Protein AF-A0A0A1SUX2-F1 (afdb_monomer_lite)

Organism: NCBI:txid1531966

pLDDT: mean 84.56, std 15.16, range [30.27, 95.88]

Secondary structure (DSSP, 8-state):
-----SS-TTTTTTB-TT-PBPP--EEEEEEEPPTT-TTHHHHHHHHHHHHH-HHHHTT--PPPGGG-EEEEEEEEETTB--TTTS-TT-TTS-HHHHHHHHHHHHHHHHHHHHHTT-PSPP-EEEEEEEE-SS-EEEEEEE----------

InterPro domains:
  IPR009097 Cyclic phosphodiesterase [SSF55144] (7-135)
  IPR015069 2H-phosphodiesterase-like, Domain of unknown function DUF1868 [PF08975] (14-110)

Sequence (152 aa):
MSSSNEYPPAVPSKFSPSGEVQPFAGNTVVAHIPPTSPILGALTQLYAFISQQIALNTKVALLPPSSWHMTVIEGVVNEDRDPAKWPQGRCRAPVHDFTETFADILKDLNQSLVEDGLGAPYLMRVVGFQPLTTDLRISISTKISSLISIST

Structure (mmCIF, N/CA/C/O backbone):
data_AF-A0A0A1SUX2-F1
#
_entry.id   AF-A0A0A1SUX2-F1
#
loop_
_atom_site.group_PDB
_atom_site.id
_atom_site.type_symbol
_atom_site.label_atom_id
_atom_site.label_alt_id
_atom_site.label_comp_id
_atom_site.label_asym_id
_atom_site.label_entity_id
_atom_site.label_seq_id
_atom_site.pdbx_PDB_ins_code
_atom_site.Cartn_x
_atom_site.Cartn_y
_atom_site.Cartn_z
_atom_site.occupancy
_atom_site.B_iso_or_equiv
_atom_site.auth_seq_id
_atom_site.auth_comp_id
_atom_site.auth_asym_id
_atom_site.auth_atom_id
_atom_site.pdbx_PDB_model_num
ATOM 1 N N . MET A 1 1 ? 31.143 -3.633 12.967 1.00 35.38 1 MET A N 1
ATOM 2 C CA . MET A 1 1 ? 30.433 -2.474 13.546 1.00 35.38 1 MET A CA 1
ATOM 3 C C . MET A 1 1 ? 29.252 -2.181 12.637 1.00 35.38 1 MET A C 1
ATOM 5 O O . MET A 1 1 ? 29.467 -1.695 11.539 1.00 35.38 1 MET A O 1
ATOM 9 N N . SER A 1 2 ? 28.041 -2.595 13.020 1.00 45.66 2 SER A N 1
ATOM 10 C CA . SER A 1 2 ? 26.833 -2.273 12.252 1.00 45.66 2 SER A CA 1
ATOM 11 C C . SER A 1 2 ? 26.490 -0.821 12.549 1.00 45.66 2 SER A C 1
ATOM 13 O O . SER A 1 2 ? 26.114 -0.517 13.678 1.00 45.66 2 SER A O 1
ATOM 15 N N . SER A 1 3 ? 26.676 0.080 11.588 1.00 46.22 3 SER A N 1
ATOM 16 C CA . SER A 1 3 ? 26.143 1.437 11.679 1.00 46.22 3 SER A CA 1
ATOM 17 C C . SER A 1 3 ? 24.625 1.321 11.805 1.00 46.22 3 SER A C 1
ATOM 19 O O . SER A 1 3 ? 23.953 0.954 10.840 1.00 46.22 3 SER A O 1
ATOM 21 N N . SER A 1 4 ? 24.080 1.538 13.002 1.00 58.09 4 SER A N 1
ATOM 22 C CA . SER A 1 4 ? 22.637 1.658 13.182 1.00 58.09 4 SER A CA 1
ATOM 23 C C . SER A 1 4 ? 22.185 2.855 12.357 1.00 58.09 4 SER A C 1
ATOM 25 O O . SER A 1 4 ? 22.585 3.980 12.651 1.00 58.09 4 SER A O 1
ATOM 27 N N . ASN A 1 5 ? 21.420 2.606 11.295 1.00 68.94 5 ASN A N 1
ATOM 28 C CA . ASN A 1 5 ? 20.816 3.684 10.530 1.00 68.94 5 ASN A CA 1
ATOM 29 C C . ASN A 1 5 ? 19.898 4.467 11.483 1.00 68.94 5 ASN A C 1
ATOM 31 O O . ASN A 1 5 ? 19.072 3.857 12.160 1.00 68.94 5 ASN A O 1
ATOM 35 N N . GLU A 1 6 ? 20.082 5.784 11.582 1.00 83.69 6 GLU A N 1
ATOM 36 C CA . GLU A 1 6 ? 19.318 6.643 12.504 1.00 83.69 6 GLU A CA 1
ATOM 37 C C . GLU A 1 6 ? 17.811 6.599 12.200 1.00 83.69 6 GLU A C 1
ATOM 39 O O . GLU A 1 6 ? 16.984 6.740 13.101 1.00 83.69 6 GLU A O 1
ATOM 44 N N . TYR A 1 7 ? 17.464 6.323 10.938 1.00 84.81 7 TYR A N 1
ATOM 45 C CA . TYR A 1 7 ? 16.095 6.268 10.451 1.00 84.81 7 TYR A CA 1
ATOM 46 C C . TYR A 1 7 ? 15.733 4.916 9.807 1.00 84.81 7 TYR A C 1
ATOM 48 O O . TYR A 1 7 ? 16.608 4.208 9.289 1.00 84.81 7 TYR A O 1
ATOM 56 N N . PRO A 1 8 ? 14.432 4.555 9.787 1.00 87.81 8 PRO A N 1
ATOM 57 C CA . PRO A 1 8 ? 13.928 3.418 9.022 1.00 87.81 8 PRO A CA 1
ATOM 58 C C . PRO A 1 8 ? 14.251 3.520 7.520 1.00 87.81 8 PRO A C 1
ATOM 60 O O . PRO A 1 8 ? 14.377 4.629 7.004 1.00 87.81 8 PRO A O 1
ATOM 63 N N . PRO A 1 9 ? 14.274 2.399 6.768 1.00 88.00 9 PRO A N 1
ATOM 64 C CA . PRO A 1 9 ? 14.589 2.399 5.329 1.00 88.00 9 PRO A CA 1
ATOM 65 C C . PRO A 1 9 ? 13.704 3.308 4.456 1.00 88.00 9 PRO A C 1
ATOM 67 O O . PRO A 1 9 ? 14.100 3.706 3.364 1.00 88.00 9 PRO A O 1
ATOM 70 N N . ALA A 1 10 ? 12.493 3.623 4.923 1.00 88.38 10 ALA A N 1
ATOM 71 C CA . ALA A 1 10 ? 11.539 4.486 4.231 1.00 88.38 10 ALA A CA 1
ATOM 72 C C . ALA A 1 10 ? 11.836 5.994 4.377 1.00 88.38 10 ALA A C 1
ATOM 74 O O . ALA A 1 10 ? 11.131 6.808 3.786 1.00 88.38 10 ALA A O 1
ATOM 75 N N . VAL A 1 11 ? 12.850 6.378 5.154 1.00 91.62 11 VAL A N 1
ATOM 76 C CA . VAL A 1 11 ? 13.262 7.769 5.385 1.00 91.62 11 VAL A CA 1
ATOM 77 C C . VAL A 1 11 ? 14.694 7.944 4.853 1.00 91.62 11 VAL A C 1
ATOM 79 O O . VAL A 1 11 ? 15.550 7.117 5.168 1.00 91.62 11 VAL A O 1
ATOM 82 N N . PRO A 1 12 ? 14.995 8.987 4.051 1.00 91.25 12 PRO A N 1
ATOM 83 C CA . PRO A 1 12 ? 14.137 10.118 3.684 1.00 91.25 12 PRO A CA 1
ATOM 84 C C . PRO A 1 12 ? 13.297 9.895 2.405 1.00 91.25 12 PRO A C 1
ATOM 86 O O . PRO A 1 12 ? 12.836 10.859 1.804 1.00 91.25 12 PRO A O 1
ATOM 89 N N . SER A 1 13 ? 13.160 8.650 1.932 1.00 90.88 13 SER A N 1
ATOM 90 C CA . SER A 1 13 ? 12.621 8.349 0.596 1.00 90.88 13 SER A CA 1
ATOM 91 C C . SER A 1 13 ? 11.101 8.501 0.482 1.00 90.88 13 SER A C 1
ATOM 93 O O . SER A 1 13 ? 10.627 9.299 -0.315 1.00 90.88 13 SER A O 1
ATOM 95 N N . LYS A 1 14 ? 10.327 7.743 1.265 1.00 92.12 14 LYS A N 1
ATOM 96 C CA . LYS A 1 14 ? 8.852 7.800 1.308 1.00 92.12 14 LYS A CA 1
ATOM 97 C C . LYS A 1 14 ? 8.345 8.861 2.277 1.00 92.12 14 LYS A C 1
ATOM 99 O O . LYS A 1 14 ? 7.254 9.396 2.094 1.00 92.12 14 LYS A O 1
ATOM 104 N N . PHE A 1 15 ? 9.130 9.135 3.314 1.00 93.38 15 PHE A N 1
ATOM 105 C CA . PHE A 1 15 ? 8.830 10.121 4.341 1.00 93.38 15 PHE A CA 1
ATOM 106 C C . PHE A 1 15 ? 10.060 10.974 4.614 1.00 93.38 15 PHE A C 1
ATOM 108 O O . PHE A 1 15 ? 11.173 10.453 4.646 1.00 93.38 15 PHE A O 1
ATOM 115 N N . SER A 1 16 ? 9.872 12.264 4.872 1.00 92.56 16 SER A N 1
ATOM 116 C CA . SER A 1 16 ? 10.935 13.107 5.415 1.00 92.56 16 SER A CA 1
ATOM 117 C C . SER A 1 16 ? 11.278 12.690 6.857 1.00 92.56 16 SER A C 1
ATOM 119 O O . SER A 1 16 ? 10.470 12.039 7.526 1.00 92.56 16 SER A O 1
ATOM 121 N N . PRO A 1 17 ? 12.426 13.130 7.406 1.00 90.50 17 PRO A N 1
ATOM 122 C CA . PRO A 1 17 ? 12.711 12.996 8.838 1.00 90.50 17 PRO A CA 1
ATOM 123 C C . PRO A 1 17 ? 11.663 13.657 9.752 1.00 90.50 17 PRO A C 1
ATOM 125 O O . PRO A 1 17 ? 11.530 13.264 10.907 1.00 90.50 17 PRO A O 1
ATOM 128 N N . SER A 1 18 ? 10.902 14.636 9.242 1.00 88.81 18 SER A N 1
ATOM 129 C CA . SER A 1 18 ? 9.772 15.262 9.945 1.00 88.81 18 SER A CA 1
ATOM 130 C C . SER A 1 18 ? 8.455 14.478 9.833 1.00 88.81 18 SER A C 1
ATOM 132 O O . SER A 1 18 ? 7.465 14.879 10.439 1.00 88.81 18 SER A O 1
ATOM 134 N N . GLY A 1 19 ? 8.427 13.361 9.096 1.00 88.75 19 GLY A N 1
ATOM 135 C CA . GLY A 1 19 ? 7.245 12.510 8.921 1.00 88.75 19 GLY A CA 1
ATOM 136 C C . GLY A 1 19 ? 6.311 12.932 7.782 1.00 88.75 19 GLY A C 1
ATOM 137 O O . GLY A 1 19 ? 5.223 12.374 7.650 1.00 88.75 19 GLY A O 1
ATOM 138 N N . GLU A 1 20 ? 6.715 13.887 6.944 1.00 92.06 20 GLU A N 1
ATOM 139 C CA . GLU A 1 20 ? 5.930 14.324 5.787 1.00 92.06 20 GLU A CA 1
ATOM 140 C C . GLU A 1 20 ? 6.049 13.321 4.641 1.00 92.06 20 GLU A C 1
ATOM 142 O O . GLU A 1 20 ? 7.152 12.888 4.300 1.00 92.06 20 GLU A O 1
ATOM 147 N N . VAL A 1 21 ? 4.919 12.983 4.015 1.00 93.50 21 VAL A N 1
ATOM 148 C CA . VAL A 1 21 ? 4.880 12.108 2.835 1.00 93.50 21 VAL A CA 1
ATOM 149 C C . VAL A 1 21 ? 5.638 12.760 1.679 1.00 93.50 21 VAL A C 1
ATOM 151 O O . VAL A 1 21 ? 5.395 13.917 1.344 1.00 93.50 21 VAL A O 1
ATOM 154 N N . GLN A 1 22 ? 6.529 11.999 1.051 1.00 94.00 22 GLN A N 1
ATOM 155 C CA . GLN A 1 22 ? 7.290 12.412 -0.126 1.00 94.00 22 GLN A CA 1
ATOM 156 C C . GLN A 1 22 ? 6.711 11.774 -1.400 1.00 94.00 22 GLN A C 1
ATOM 158 O O . GLN A 1 22 ? 6.095 10.705 -1.325 1.00 94.00 22 GLN A O 1
ATOM 163 N N . PRO A 1 23 ? 6.899 12.390 -2.584 1.00 93.69 23 PRO A N 1
ATOM 164 C CA . PRO A 1 23 ? 6.574 11.745 -3.851 1.00 93.69 23 PRO A CA 1
ATOM 165 C C . PRO A 1 23 ? 7.285 10.391 -3.974 1.00 93.69 23 PRO A C 1
ATOM 167 O O . PRO A 1 23 ? 8.510 10.325 -3.935 1.00 93.69 23 PRO A O 1
ATOM 170 N N . PHE A 1 24 ? 6.503 9.322 -4.126 1.00 92.44 24 PHE A N 1
ATOM 171 C CA . PHE A 1 24 ? 6.996 7.954 -4.284 1.00 92.44 24 PHE A CA 1
ATOM 172 C C . PHE A 1 24 ? 6.126 7.242 -5.318 1.00 92.44 24 PHE A C 1
ATOM 174 O O . PHE A 1 24 ? 5.082 6.664 -5.002 1.00 92.44 24 PHE A O 1
ATOM 181 N N . ALA A 1 25 ? 6.470 7.426 -6.588 1.00 91.88 25 ALA A N 1
ATOM 182 C CA . ALA A 1 25 ? 5.562 7.123 -7.686 1.00 91.88 25 ALA A CA 1
ATOM 183 C C . ALA A 1 25 ? 5.602 5.634 -8.045 1.00 91.88 25 ALA A C 1
ATOM 185 O O . ALA A 1 25 ? 6.652 5.074 -8.358 1.00 91.88 25 ALA A O 1
ATOM 186 N N . GLY A 1 26 ? 4.427 5.010 -8.062 1.00 93.56 26 GLY A N 1
ATOM 187 C CA . GLY A 1 26 ? 4.257 3.597 -8.365 1.00 93.56 26 GLY A CA 1
ATOM 188 C C . GLY A 1 26 ? 2.839 3.268 -8.811 1.00 93.56 26 GLY A C 1
ATOM 189 O O . GLY A 1 26 ? 1.987 4.152 -8.922 1.00 93.56 26 GLY A O 1
ATOM 190 N N . ASN A 1 27 ? 2.581 1.985 -9.031 1.00 94.75 27 ASN A N 1
ATOM 191 C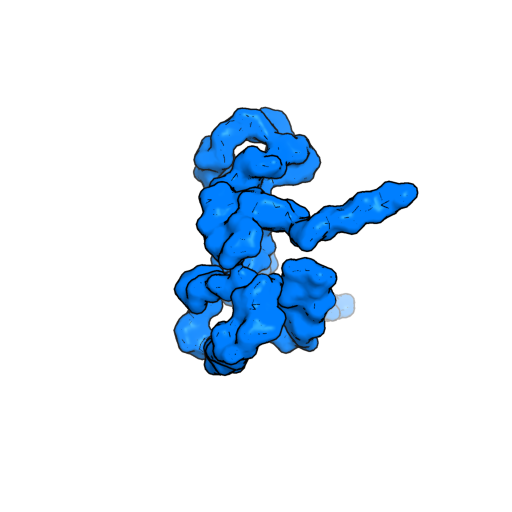 CA . ASN A 1 27 ? 1.234 1.445 -9.166 1.00 94.75 27 ASN A CA 1
ATOM 192 C C . ASN A 1 27 ? 1.010 0.301 -8.169 1.00 94.75 27 ASN A C 1
ATOM 194 O O . ASN A 1 27 ? 1.947 -0.259 -7.604 1.00 94.75 27 ASN A O 1
ATOM 198 N N . THR A 1 28 ? -0.254 0.026 -7.872 1.00 95.38 28 THR A N 1
ATOM 199 C CA . THR A 1 28 ? -0.671 -0.989 -6.901 1.00 95.38 28 THR A CA 1
ATOM 200 C C . THR A 1 28 ? -2.160 -1.275 -7.078 1.00 95.38 28 THR A C 1
ATOM 202 O O . THR A 1 28 ? -2.897 -0.431 -7.596 1.00 95.38 28 THR A O 1
ATOM 205 N N . VAL A 1 29 ? -2.612 -2.446 -6.638 1.00 95.31 29 VAL A N 1
ATOM 206 C CA . VAL A 1 29 ? -4.036 -2.774 -6.508 1.00 95.31 29 VAL A CA 1
ATOM 207 C C . VAL A 1 29 ? -4.398 -2.735 -5.036 1.00 95.31 29 VAL A C 1
ATOM 209 O O . VAL A 1 29 ? -3.821 -3.460 -4.222 1.00 95.31 29 VAL A O 1
ATOM 212 N N . VAL A 1 30 ? -5.377 -1.904 -4.691 1.00 95.56 30 VAL A N 1
ATOM 213 C CA . VAL A 1 30 ? -5.765 -1.656 -3.301 1.00 95.56 30 VAL A CA 1
ATOM 214 C C . VAL A 1 30 ? -7.262 -1.842 -3.100 1.00 95.56 30 VAL A C 1
ATOM 216 O O . VAL A 1 30 ? -8.069 -1.526 -3.972 1.00 95.56 30 VAL A O 1
ATOM 219 N N . ALA A 1 31 ? -7.638 -2.308 -1.913 1.00 94.06 31 ALA A N 1
ATOM 220 C CA . ALA A 1 31 ? -9.009 -2.312 -1.429 1.00 94.06 31 ALA A CA 1
ATOM 221 C C . ALA A 1 31 ? -9.149 -1.246 -0.337 1.00 94.0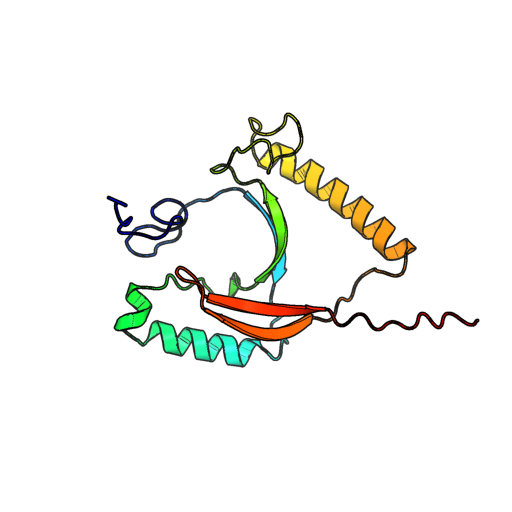6 31 ALA A C 1
ATOM 223 O O . ALA A 1 31 ? -8.669 -1.427 0.785 1.00 94.06 31 ALA A O 1
ATOM 224 N N . HIS A 1 32 ? -9.783 -0.121 -0.673 1.00 95.19 32 HIS A N 1
ATOM 225 C CA . HIS A 1 32 ? -10.086 0.927 0.302 1.00 95.19 32 HIS A CA 1
ATOM 226 C C . HIS A 1 32 ? -11.077 0.421 1.348 1.00 95.19 32 HIS A C 1
ATOM 228 O O . HIS A 1 32 ? -11.970 -0.375 1.045 1.00 95.19 32 HIS A O 1
ATOM 234 N N . ILE A 1 33 ? -10.940 0.902 2.582 1.00 92.06 33 ILE A N 1
ATOM 235 C CA . ILE A 1 33 ? -11.879 0.561 3.651 1.00 92.06 33 ILE A CA 1
ATOM 236 C C . ILE A 1 33 ? -13.202 1.295 3.382 1.00 92.06 33 ILE A C 1
ATOM 238 O O . ILE A 1 33 ? -13.215 2.527 3.385 1.00 92.06 33 ILE A O 1
ATOM 242 N N . PRO A 1 34 ? -14.327 0.587 3.157 1.00 91.06 34 PRO A N 1
ATOM 243 C CA . PRO A 1 34 ? -15.592 1.256 2.892 1.00 91.06 34 PRO A CA 1
ATOM 244 C C . PRO A 1 34 ? -16.100 1.974 4.156 1.00 91.06 34 PRO A C 1
ATOM 246 O O . PRO A 1 34 ? -15.885 1.472 5.264 1.00 91.06 34 PRO A O 1
ATOM 249 N N . PRO A 1 35 ? -16.845 3.089 4.026 1.00 90.06 35 PRO A N 1
ATOM 250 C CA . PRO A 1 35 ? -17.412 3.815 5.170 1.00 90.06 35 PRO A CA 1
ATOM 251 C C . PRO A 1 35 ? -18.323 2.967 6.067 1.00 90.06 35 PRO A C 1
ATOM 253 O O . PRO A 1 35 ? -18.481 3.249 7.249 1.00 90.06 35 PRO A O 1
ATOM 256 N N . THR A 1 36 ? -18.916 1.911 5.507 1.00 90.88 36 THR A N 1
ATOM 257 C CA . THR A 1 36 ? -19.779 0.957 6.214 1.00 90.88 36 THR A CA 1
ATOM 258 C C . THR A 1 36 ? -19.002 -0.138 6.950 1.00 90.88 36 THR A C 1
ATOM 260 O O . THR A 1 36 ? -19.610 -0.991 7.595 1.00 90.88 36 THR A O 1
ATOM 263 N N . SER A 1 37 ? -17.668 -0.155 6.856 1.00 90.50 37 SER A N 1
ATOM 264 C CA . SER A 1 37 ? -16.850 -1.202 7.462 1.00 90.50 37 SER A CA 1
ATOM 265 C C . SER A 1 37 ? -16.889 -1.126 8.992 1.00 90.50 37 SER A C 1
ATOM 267 O O . SER A 1 37 ? -16.575 -0.076 9.561 1.00 90.50 37 SER A O 1
ATOM 269 N N . PRO A 1 38 ? -17.158 -2.242 9.695 1.00 90.19 38 PRO A N 1
ATOM 270 C CA . PRO A 1 38 ? -17.196 -2.256 11.156 1.00 90.19 38 PRO A CA 1
ATOM 271 C C . PRO A 1 38 ? -15.833 -1.953 11.803 1.00 90.19 38 PRO A C 1
ATOM 273 O O . PRO A 1 38 ? -15.784 -1.565 12.967 1.00 90.19 38 PRO A O 1
ATOM 276 N N . ILE A 1 39 ? -14.719 -2.093 11.070 1.00 90.19 39 ILE A N 1
ATOM 277 C CA . ILE A 1 39 ? -13.377 -1.780 11.589 1.00 90.19 39 ILE A CA 1
ATOM 278 C C . ILE A 1 39 ? -13.119 -0.268 11.694 1.00 90.19 39 ILE A C 1
ATOM 280 O O . ILE A 1 39 ? -12.250 0.158 12.455 1.00 90.19 39 ILE A O 1
ATOM 284 N N . LEU A 1 40 ? -13.859 0.558 10.945 1.00 92.00 40 LEU A N 1
ATOM 285 C CA . LEU A 1 40 ? -13.533 1.974 10.767 1.00 92.00 40 LEU A CA 1
ATOM 286 C C . LEU A 1 40 ? -13.566 2.748 12.091 1.00 92.00 40 LEU A C 1
ATOM 288 O O . LEU A 1 40 ? -12.702 3.590 12.339 1.00 92.00 40 LEU A O 1
ATOM 292 N N . GLY A 1 41 ? -14.511 2.415 12.977 1.00 93.38 41 GLY A N 1
ATOM 293 C CA . GLY A 1 41 ? -14.597 3.014 14.309 1.00 93.38 41 GLY A CA 1
ATOM 294 C C . GLY A 1 41 ? -13.360 2.731 15.167 1.00 93.38 41 GLY A C 1
ATOM 295 O O . GLY A 1 41 ? -12.835 3.643 15.803 1.00 93.38 41 GLY A O 1
ATOM 296 N N . ALA A 1 42 ? -12.851 1.496 15.137 1.00 91.56 42 ALA A N 1
ATOM 297 C CA . ALA A 1 42 ? -11.648 1.114 15.876 1.00 91.56 42 ALA A CA 1
ATOM 298 C C . ALA A 1 42 ? -10.388 1.787 15.306 1.00 91.56 42 ALA A C 1
ATOM 300 O O . ALA A 1 42 ? -9.573 2.305 16.067 1.00 91.56 42 ALA A O 1
ATOM 301 N N . LEU A 1 43 ? -10.251 1.846 13.975 1.00 92.62 43 LEU A N 1
ATOM 302 C CA . LEU A 1 43 ? -9.133 2.540 13.322 1.00 92.62 43 LEU A CA 1
ATOM 303 C C . LEU A 1 43 ? -9.127 4.038 13.627 1.00 92.62 43 LEU A C 1
ATOM 305 O O . LEU A 1 43 ? -8.075 4.603 13.908 1.00 92.62 43 LEU A O 1
ATOM 309 N N . THR A 1 44 ? -10.301 4.669 13.633 1.00 94.62 44 THR A N 1
ATOM 310 C CA . THR A 1 44 ? -10.444 6.096 13.957 1.00 94.62 44 THR A CA 1
ATOM 311 C C . THR A 1 44 ? -10.030 6.384 15.399 1.00 94.62 44 THR A C 1
ATOM 313 O O . THR A 1 44 ? -9.305 7.345 15.649 1.00 94.62 44 THR A O 1
ATOM 316 N N . GLN A 1 45 ? -10.433 5.534 16.347 1.00 94.50 45 GLN A N 1
ATOM 317 C CA . GLN A 1 45 ? -10.016 5.661 17.747 1.00 94.50 45 GLN A CA 1
ATOM 318 C C . GLN A 1 45 ? -8.505 5.471 17.911 1.00 94.50 45 GLN A C 1
ATOM 320 O O . GLN A 1 45 ? -7.868 6.269 18.595 1.00 94.50 45 GLN A O 1
ATOM 325 N N . LEU A 1 46 ? -7.920 4.467 17.250 1.00 90.69 46 LEU A N 1
ATOM 326 C CA . LEU A 1 46 ? -6.474 4.234 17.272 1.00 90.69 46 LEU A CA 1
ATOM 327 C C . LEU A 1 46 ? -5.701 5.420 16.679 1.00 90.69 46 LEU A C 1
ATOM 329 O O . LEU A 1 46 ? -4.722 5.874 17.269 1.00 90.69 46 LEU A O 1
ATOM 333 N N . TYR A 1 47 ? -6.160 5.948 15.546 1.00 93.12 47 TYR A N 1
ATOM 334 C CA . TYR A 1 47 ? -5.571 7.120 14.905 1.00 93.12 47 TYR A CA 1
ATOM 335 C C . TYR A 1 47 ? -5.599 8.340 15.831 1.00 93.12 47 TYR A C 1
ATOM 337 O O . TYR A 1 47 ? -4.570 8.981 16.050 1.00 93.12 47 TYR A O 1
ATOM 345 N N . ALA A 1 48 ? -6.762 8.633 16.424 1.00 94.69 48 ALA A N 1
ATOM 346 C CA . ALA A 1 48 ? -6.920 9.740 17.360 1.00 94.69 48 ALA A CA 1
ATOM 347 C C . ALA A 1 48 ? -6.017 9.565 18.589 1.00 94.69 48 ALA A C 1
ATOM 349 O O . ALA A 1 48 ? -5.323 10.507 18.970 1.00 94.69 48 ALA A O 1
ATOM 350 N N . PHE A 1 49 ? -5.954 8.352 19.147 1.00 92.31 49 PHE A N 1
ATOM 351 C CA . PHE A 1 49 ? -5.064 8.026 20.256 1.00 92.31 49 PHE A CA 1
ATOM 352 C C . PHE A 1 49 ? -3.603 8.319 19.901 1.00 92.31 49 PHE A C 1
ATOM 354 O O . PHE A 1 49 ? -2.970 9.111 20.591 1.00 92.31 49 PHE A O 1
ATOM 361 N N . ILE A 1 50 ? -3.079 7.767 18.800 1.00 90.06 50 ILE A N 1
ATOM 362 C CA . ILE A 1 50 ? -1.677 7.973 18.395 1.00 90.06 50 ILE A CA 1
ATOM 363 C C . ILE A 1 50 ? -1.390 9.459 18.146 1.00 90.06 50 ILE A C 1
ATOM 365 O O . ILE A 1 50 ? -0.370 9.959 18.614 1.00 90.06 50 ILE A O 1
ATOM 369 N N . SER A 1 51 ? -2.295 10.185 17.478 1.00 90.75 51 SER A N 1
ATOM 370 C CA . SER A 1 51 ? -2.094 11.608 17.160 1.00 90.75 51 SER A CA 1
ATOM 371 C C . SER A 1 51 ? -1.936 12.502 18.398 1.00 90.75 51 SER A C 1
ATOM 373 O O . SER A 1 51 ? -1.210 13.496 18.352 1.00 90.75 51 SER A O 1
ATOM 375 N N . GLN A 1 52 ? -2.576 12.132 19.512 1.00 92.94 52 GLN A N 1
ATOM 376 C CA . GLN A 1 52 ? -2.562 12.889 20.766 1.00 92.94 52 GLN A CA 1
ATOM 377 C C . GLN A 1 52 ? -1.365 12.538 21.664 1.00 92.94 52 GLN A C 1
ATOM 379 O O . GLN A 1 52 ? -1.040 13.294 22.578 1.00 92.94 52 GLN A O 1
ATOM 384 N N . GLN A 1 53 ? -0.692 11.410 21.423 1.00 90.12 53 GLN A N 1
ATOM 385 C CA . GLN A 1 53 ? 0.459 10.979 22.216 1.00 90.12 53 GLN A CA 1
ATOM 386 C C . GLN A 1 53 ? 1.756 11.587 21.667 1.00 90.12 53 GLN A C 1
ATOM 388 O O . GLN A 1 53 ? 2.279 11.121 20.659 1.00 90.12 53 GLN A O 1
ATOM 393 N N . ILE A 1 54 ? 2.330 12.569 22.374 1.00 80.56 54 ILE A N 1
ATOM 394 C CA . ILE A 1 54 ? 3.584 13.261 21.989 1.00 80.56 54 ILE A CA 1
ATOM 395 C C . ILE A 1 54 ? 4.738 12.274 21.723 1.00 80.56 54 ILE A C 1
ATOM 397 O O . ILE A 1 54 ? 5.538 12.444 20.802 1.00 80.56 54 ILE A O 1
ATOM 401 N N . ALA A 1 55 ? 4.822 11.207 22.521 1.00 83.06 55 ALA A N 1
ATOM 402 C CA . ALA A 1 55 ? 5.864 10.194 22.371 1.00 83.06 55 ALA A CA 1
ATOM 403 C C . ALA A 1 55 ? 5.716 9.346 21.092 1.00 83.06 55 ALA A C 1
ATOM 405 O O . ALA A 1 55 ? 6.704 8.792 20.619 1.00 83.06 55 ALA A O 1
ATOM 40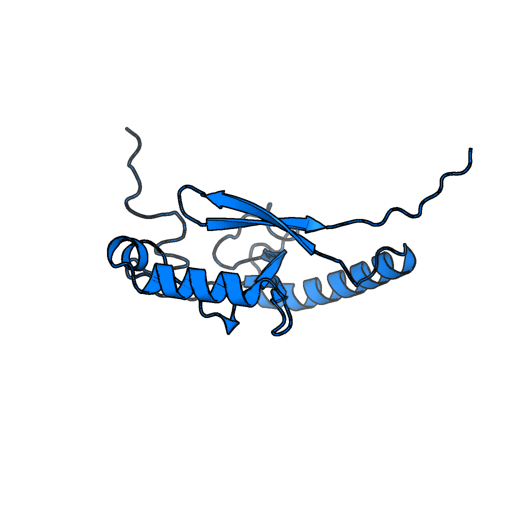6 N N . LEU A 1 56 ? 4.501 9.228 20.542 1.00 79.88 56 LEU A N 1
ATOM 407 C CA . LEU A 1 56 ? 4.208 8.390 19.375 1.00 79.88 56 LEU A CA 1
ATOM 408 C C . LEU A 1 56 ? 4.054 9.210 18.093 1.00 79.88 56 LEU A C 1
ATOM 410 O O . LEU A 1 56 ? 4.526 8.781 17.044 1.00 79.88 56 LEU A O 1
ATOM 414 N N . ASN A 1 57 ? 3.451 10.398 18.164 1.00 78.94 57 ASN A N 1
ATOM 415 C CA . ASN A 1 57 ? 3.214 11.242 16.991 1.00 78.94 57 ASN A CA 1
ATOM 416 C C . ASN A 1 57 ? 4.508 11.809 16.371 1.00 78.94 57 ASN A C 1
ATOM 418 O O . ASN A 1 57 ? 4.506 12.195 15.210 1.00 78.94 57 ASN A O 1
ATOM 422 N N . THR A 1 58 ? 5.621 11.792 17.111 1.00 80.88 58 THR A N 1
ATOM 423 C CA . THR A 1 58 ? 6.967 12.130 16.613 1.00 80.88 58 THR A CA 1
ATOM 424 C C . THR A 1 58 ? 7.737 10.922 16.070 1.00 80.88 58 THR A C 1
ATOM 426 O O . THR A 1 58 ? 8.848 11.071 15.563 1.00 80.88 58 THR A O 1
ATOM 429 N N . LYS A 1 59 ? 7.182 9.711 16.201 1.00 84.44 59 LYS A N 1
ATOM 430 C CA . LYS A 1 59 ? 7.811 8.442 15.795 1.00 84.44 59 LYS A CA 1
ATOM 431 C C . LYS A 1 59 ? 7.052 7.722 14.686 1.00 84.44 59 LYS A C 1
ATOM 433 O O . LYS A 1 59 ? 7.612 6.830 14.057 1.00 84.44 59 LYS A O 1
ATOM 438 N N . VAL A 1 60 ? 5.797 8.098 14.450 1.00 86.81 60 VAL A N 1
ATOM 439 C CA . VAL A 1 60 ? 4.910 7.477 13.468 1.00 86.81 60 VAL A CA 1
ATOM 440 C C . VAL A 1 60 ? 4.347 8.553 12.549 1.00 86.81 60 VAL A C 1
ATOM 442 O O . VAL A 1 60 ? 3.676 9.475 13.007 1.00 86.81 60 VAL A O 1
ATOM 445 N N . ALA A 1 61 ? 4.568 8.399 11.244 1.00 89.81 61 ALA A N 1
ATOM 446 C CA . ALA A 1 61 ? 3.882 9.192 10.233 1.00 89.81 61 ALA A CA 1
ATOM 447 C C . ALA A 1 61 ? 2.460 8.642 10.034 1.00 89.81 61 ALA A C 1
ATOM 449 O O . ALA A 1 61 ? 2.269 7.530 9.535 1.00 89.81 61 ALA A O 1
ATOM 450 N N . LEU A 1 62 ? 1.453 9.406 10.457 1.00 90.75 62 LEU A N 1
ATOM 451 C CA . LEU A 1 62 ? 0.045 9.043 10.315 1.00 90.75 62 LEU A CA 1
ATOM 452 C C . LEU A 1 62 ? -0.484 9.446 8.931 1.00 90.75 62 LEU A C 1
ATOM 454 O O . LEU A 1 62 ? -0.466 10.620 8.568 1.00 90.75 62 LEU A O 1
ATOM 458 N N . LEU A 1 63 ? -0.986 8.471 8.167 1.00 92.94 63 LEU A N 1
ATOM 459 C CA . LEU A 1 63 ? -1.601 8.709 6.858 1.00 92.94 63 LEU A CA 1
ATOM 460 C C . LEU A 1 63 ? -3.091 9.066 6.985 1.00 92.94 63 LEU A C 1
ATOM 462 O O . LEU A 1 63 ? -3.782 8.489 7.832 1.00 92.94 63 LEU A O 1
ATOM 466 N N . PRO A 1 64 ? -3.611 9.966 6.130 1.00 93.06 64 PRO A N 1
ATOM 467 C CA . PRO A 1 64 ? -4.988 10.435 6.227 1.00 93.06 64 PRO A CA 1
ATOM 468 C C . PRO A 1 64 ? -5.997 9.280 6.094 1.00 93.06 64 PRO A C 1
ATOM 470 O O . PRO A 1 64 ? -5.788 8.387 5.275 1.00 93.06 64 PRO A O 1
ATOM 473 N N . PRO A 1 65 ? -7.134 9.306 6.815 1.00 93.62 65 PRO A N 1
ATOM 474 C CA . PRO A 1 65 ? -8.146 8.250 6.731 1.00 93.62 65 PRO A CA 1
ATOM 475 C C . PRO A 1 65 ? -8.658 7.941 5.322 1.00 93.62 65 PRO A C 1
ATOM 477 O O . PRO A 1 65 ? -8.994 6.798 5.022 1.00 93.62 65 PRO A O 1
ATOM 480 N N . SER A 1 66 ? -8.674 8.941 4.438 1.00 93.75 66 SER A N 1
ATOM 481 C CA . SER A 1 66 ? -9.059 8.771 3.034 1.00 93.75 66 SER A CA 1
ATOM 482 C C . SER A 1 66 ? -8.119 7.861 2.241 1.00 93.75 66 SER A C 1
ATOM 484 O O . SER A 1 66 ? -8.534 7.342 1.209 1.00 93.75 66 SER A O 1
ATOM 486 N N . SER A 1 67 ? -6.882 7.647 2.700 1.00 94.19 67 SER A N 1
ATOM 487 C CA . SER A 1 67 ? -5.928 6.741 2.061 1.00 94.19 67 SER A CA 1
ATOM 488 C C . SER A 1 67 ? -5.882 5.359 2.704 1.00 94.19 67 SER A C 1
ATOM 490 O O . SER A 1 67 ? -5.076 4.539 2.277 1.00 94.19 67 SER A O 1
ATOM 492 N N . TRP A 1 68 ? -6.701 5.053 3.716 1.00 94.62 68 TRP A N 1
ATOM 493 C CA . TRP A 1 68 ? -6.655 3.741 4.360 1.00 94.62 68 TRP A CA 1
ATOM 494 C C . TRP A 1 68 ? -7.151 2.639 3.429 1.00 94.62 68 TRP A C 1
ATOM 496 O O . TRP A 1 68 ? -8.298 2.625 2.970 1.00 94.62 68 TRP A O 1
ATOM 506 N N . HIS A 1 69 ? -6.273 1.674 3.189 1.00 94.69 69 HIS A N 1
ATOM 507 C CA . HIS A 1 69 ? -6.535 0.551 2.313 1.00 94.69 69 HIS A CA 1
ATOM 508 C C . HIS A 1 69 ? -5.757 -0.685 2.752 1.00 94.69 69 HIS A C 1
ATOM 510 O O . HIS A 1 69 ? -4.820 -0.633 3.547 1.00 94.69 69 HIS A O 1
ATOM 516 N N . MET A 1 70 ? -6.156 -1.806 2.177 1.00 93.94 70 MET A N 1
ATOM 517 C CA . MET A 1 70 ? -5.393 -3.038 2.128 1.00 93.94 70 MET A CA 1
ATOM 518 C C . MET A 1 70 ? -4.757 -3.149 0.744 1.00 93.94 70 MET A C 1
ATOM 520 O O . MET A 1 70 ? -5.470 -3.094 -0.258 1.00 93.94 70 MET A O 1
ATOM 524 N N . THR A 1 71 ? -3.439 -3.325 0.668 1.00 94.25 71 THR A N 1
ATOM 525 C CA . THR A 1 71 ? -2.787 -3.697 -0.595 1.00 94.25 71 THR A CA 1
ATOM 526 C C . THR A 1 71 ? -3.160 -5.133 -0.941 1.00 94.25 71 THR A C 1
ATOM 528 O O . THR A 1 71 ? -2.975 -6.034 -0.124 1.00 94.25 71 THR A O 1
ATOM 531 N N . VAL A 1 72 ? -3.710 -5.338 -2.135 1.00 92.75 72 VAL A N 1
ATOM 532 C CA . VAL A 1 72 ? -4.079 -6.657 -2.669 1.00 92.75 72 VAL A CA 1
ATOM 533 C C . VAL A 1 72 ? -2.934 -7.208 -3.508 1.00 92.75 72 VAL A C 1
ATOM 535 O O . VAL A 1 72 ? -2.546 -8.359 -3.341 1.00 92.75 72 VAL A O 1
ATOM 538 N N . ILE A 1 73 ? -2.387 -6.372 -4.393 1.00 92.94 73 ILE A N 1
ATOM 539 C CA . ILE A 1 73 ? -1.265 -6.710 -5.269 1.00 92.94 73 ILE A CA 1
ATOM 540 C C . ILE A 1 73 ? -0.310 -5.524 -5.265 1.00 92.94 73 ILE A C 1
ATOM 542 O O . ILE A 1 73 ? -0.706 -4.406 -5.597 1.00 92.94 73 ILE A O 1
ATOM 546 N N . GLU A 1 74 ? 0.940 -5.771 -4.887 1.00 92.00 74 GLU A N 1
ATOM 547 C CA . GLU A 1 74 ? 2.012 -4.793 -5.050 1.00 92.00 74 GLU A CA 1
ATOM 548 C C . GLU A 1 74 ? 2.364 -4.664 -6.534 1.00 92.00 74 GLU A C 1
ATOM 550 O O . GLU A 1 74 ? 2.494 -5.663 -7.240 1.00 92.00 74 GLU A O 1
ATOM 555 N N . GLY A 1 75 ? 2.489 -3.427 -7.007 1.00 93.06 75 GLY A N 1
ATOM 556 C CA . GLY A 1 75 ? 2.991 -3.142 -8.343 1.00 93.06 75 GLY A CA 1
ATOM 557 C C . GLY A 1 75 ? 4.448 -2.691 -8.314 1.00 93.06 75 GLY A C 1
ATOM 558 O O . GLY A 1 75 ? 5.221 -3.043 -7.422 1.00 93.06 75 GLY A O 1
ATOM 559 N N . VAL A 1 76 ? 4.822 -1.886 -9.303 1.00 94.19 76 VAL A N 1
ATOM 560 C CA . VAL A 1 76 ? 6.186 -1.367 -9.454 1.00 94.19 76 VAL A CA 1
ATOM 561 C C . VAL A 1 76 ? 6.298 0.070 -8.957 1.00 94.19 76 VAL A C 1
ATOM 563 O O . VAL A 1 76 ? 5.329 0.830 -8.998 1.00 94.19 76 VAL A O 1
ATOM 566 N N . VAL A 1 77 ? 7.494 0.462 -8.515 1.00 93.00 77 VAL A N 1
ATOM 567 C CA . VAL A 1 77 ? 7.788 1.805 -7.986 1.00 93.00 77 VAL A CA 1
ATOM 568 C C . VAL A 1 77 ? 9.059 2.361 -8.622 1.00 93.00 77 VAL A C 1
ATOM 570 O O . VAL A 1 77 ? 9.994 1.617 -8.917 1.00 93.00 77 VAL A O 1
ATOM 573 N N . ASN A 1 78 ? 9.102 3.670 -8.864 1.00 90.69 78 ASN A N 1
ATOM 574 C CA . ASN A 1 78 ? 10.204 4.322 -9.573 1.00 90.69 78 ASN A CA 1
ATOM 575 C C . ASN A 1 78 ? 11.549 4.184 -8.853 1.00 90.69 78 ASN A C 1
ATOM 577 O O . ASN A 1 78 ? 12.589 4.120 -9.507 1.00 90.69 78 ASN A O 1
ATOM 581 N N . GLU A 1 79 ? 11.513 4.161 -7.530 1.00 89.38 79 GLU A N 1
ATOM 582 C CA . GLU A 1 79 ? 12.666 4.222 -6.641 1.00 89.38 79 GLU A CA 1
ATOM 583 C C . GLU A 1 79 ? 13.320 2.847 -6.434 1.00 89.38 79 GLU A C 1
ATOM 585 O O . GLU A 1 79 ? 14.480 2.775 -6.037 1.00 89.38 79 GLU A O 1
ATOM 590 N N . ASP A 1 80 ? 12.609 1.757 -6.739 1.00 89.56 80 ASP A N 1
ATOM 591 C CA . ASP A 1 80 ? 13.115 0.385 -6.667 1.00 89.56 80 ASP A CA 1
ATOM 592 C C . ASP A 1 80 ? 13.049 -0.259 -8.051 1.00 89.56 80 ASP A C 1
ATOM 594 O O . ASP A 1 80 ? 12.021 -0.798 -8.452 1.00 89.56 80 ASP A O 1
ATOM 598 N N . ARG A 1 81 ? 14.152 -0.169 -8.804 1.00 90.81 81 ARG A N 1
ATOM 599 C CA . ARG A 1 81 ? 14.288 -0.713 -10.167 1.00 90.81 81 ARG A CA 1
ATOM 600 C C . ARG A 1 81 ? 14.919 -2.105 -10.203 1.00 90.81 81 ARG A C 1
ATOM 602 O O . ARG A 1 81 ? 15.533 -2.465 -11.210 1.00 90.81 81 ARG A O 1
ATOM 609 N N . ASP A 1 82 ? 14.786 -2.876 -9.126 1.00 91.44 82 ASP A N 1
ATOM 610 C CA . ASP A 1 82 ? 15.232 -4.267 -9.084 1.00 91.44 82 ASP A CA 1
ATOM 611 C C . ASP A 1 82 ? 14.552 -5.084 -10.206 1.00 91.44 82 ASP A C 1
ATOM 613 O O . ASP A 1 82 ? 13.322 -5.209 -10.218 1.00 91.44 82 ASP A O 1
ATOM 617 N N . PRO A 1 83 ? 15.316 -5.663 -11.154 1.00 90.50 83 PRO A N 1
ATOM 618 C CA . PRO A 1 83 ? 14.762 -6.509 -12.206 1.00 90.50 83 PRO A CA 1
ATOM 619 C C . PRO A 1 83 ? 13.934 -7.697 -11.698 1.00 90.50 83 PRO A C 1
ATOM 621 O O . PRO A 1 83 ? 13.109 -8.194 -12.456 1.00 90.50 83 PRO A O 1
ATOM 624 N N . ALA A 1 84 ? 14.126 -8.150 -10.454 1.00 90.44 84 ALA A N 1
ATOM 625 C CA . ALA A 1 84 ? 13.332 -9.222 -9.849 1.00 90.44 84 ALA A CA 1
ATOM 626 C C . ALA A 1 84 ? 11.928 -8.773 -9.405 1.00 90.44 84 ALA A C 1
ATOM 628 O O . ALA A 1 84 ? 11.042 -9.610 -9.244 1.00 90.44 84 ALA A O 1
ATOM 629 N N . LYS A 1 85 ? 11.716 -7.466 -9.208 1.00 88.56 85 LYS A N 1
ATOM 630 C CA . LYS A 1 85 ? 10.430 -6.868 -8.796 1.00 88.56 85 LYS A CA 1
ATOM 631 C C . LYS A 1 85 ? 9.690 -6.198 -9.949 1.00 88.56 85 LYS A C 1
ATOM 633 O O . LYS A 1 85 ? 8.566 -5.736 -9.783 1.00 88.56 85 LYS A O 1
ATOM 638 N N . TRP A 1 86 ? 10.329 -6.129 -11.111 1.00 92.25 86 TRP A N 1
ATOM 639 C CA . TRP A 1 86 ? 9.775 -5.548 -12.321 1.00 92.25 86 TRP A CA 1
ATOM 640 C C . TRP A 1 86 ? 9.450 -6.630 -13.350 1.00 92.25 86 TRP A C 1
ATOM 642 O O . TRP A 1 86 ? 10.124 -7.658 -13.409 1.00 92.25 86 TRP A O 1
ATOM 652 N N . PRO A 1 87 ? 8.478 -6.378 -14.240 1.00 89.31 87 PRO A N 1
ATOM 653 C CA . PRO A 1 87 ? 8.293 -7.199 -15.425 1.00 89.31 87 PRO A CA 1
ATOM 654 C C . PRO A 1 87 ? 9.592 -7.300 -16.225 1.00 89.31 87 PRO A C 1
ATOM 656 O O . PRO A 1 87 ? 10.345 -6.325 -16.357 1.00 89.31 87 PRO A O 1
ATOM 659 N N . GLN A 1 88 ? 9.838 -8.480 -16.790 1.00 90.31 88 GLN A N 1
ATOM 660 C CA . GLN A 1 88 ? 11.081 -8.781 -17.491 1.00 90.31 88 GLN A CA 1
ATOM 661 C C . GLN A 1 88 ? 11.394 -7.724 -18.563 1.00 90.31 88 GLN A C 1
ATOM 663 O O . GLN A 1 88 ? 10.576 -7.422 -19.431 1.00 90.31 88 GLN A O 1
ATOM 668 N N . GLY A 1 89 ? 12.592 -7.138 -18.486 1.00 88.50 89 GLY A N 1
ATOM 669 C CA . GLY A 1 89 ? 13.064 -6.124 -19.436 1.00 88.50 89 GLY A CA 1
ATOM 670 C C . GLY A 1 89 ? 12.434 -4.731 -19.288 1.00 88.50 89 GL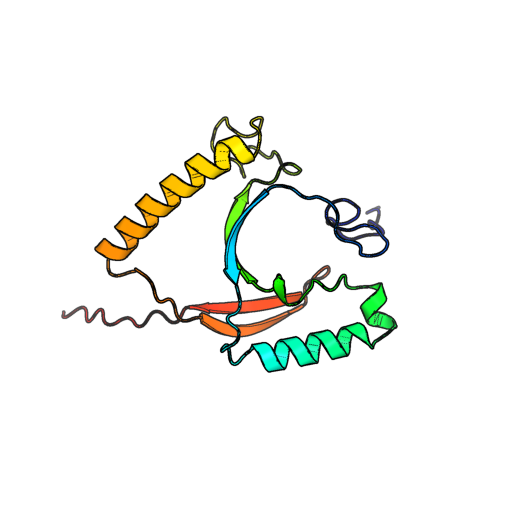Y A C 1
ATOM 671 O O . GLY A 1 89 ? 12.755 -3.847 -20.079 1.00 88.50 89 GLY A O 1
ATOM 672 N N . ARG A 1 90 ? 11.572 -4.494 -18.289 1.00 88.56 90 ARG A N 1
ATOM 673 C CA . ARG A 1 90 ? 10.858 -3.215 -18.104 1.00 88.56 90 ARG A CA 1
ATOM 674 C C . ARG A 1 90 ? 11.396 -2.346 -16.966 1.00 88.56 90 ARG A C 1
ATOM 676 O O . ARG A 1 90 ? 10.937 -1.221 -16.818 1.00 88.56 90 ARG A O 1
ATOM 683 N N . CYS A 1 91 ? 12.403 -2.794 -16.212 1.00 89.50 91 CYS A N 1
ATOM 684 C CA . CYS A 1 91 ? 12.913 -2.077 -15.032 1.00 89.50 91 CYS A CA 1
ATOM 685 C C . CYS A 1 91 ? 13.474 -0.668 -15.304 1.00 89.50 91 CYS A C 1
ATOM 687 O O . CYS A 1 91 ? 13.655 0.102 -14.366 1.00 89.50 91 CYS A O 1
ATOM 689 N N . ARG A 1 92 ? 13.717 -0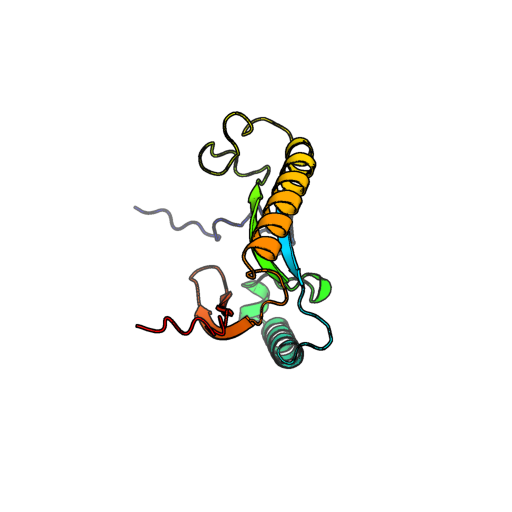.296 -16.569 1.00 88.31 92 ARG A N 1
ATOM 690 C CA . ARG A 1 92 ? 14.150 1.054 -16.980 1.00 88.31 92 ARG A CA 1
ATOM 691 C C . ARG A 1 92 ? 13.033 1.927 -17.564 1.00 88.31 92 ARG A C 1
ATOM 693 O O . ARG A 1 92 ? 13.269 3.105 -17.802 1.00 88.31 92 ARG A O 1
ATOM 700 N N . ALA A 1 93 ? 11.849 1.371 -17.818 1.00 86.69 93 ALA A N 1
ATOM 701 C CA . ALA A 1 93 ? 10.731 2.117 -18.393 1.00 86.69 93 ALA A CA 1
ATOM 702 C C . ALA A 1 93 ? 10.050 3.010 -17.335 1.00 86.69 93 ALA A C 1
ATOM 704 O O . ALA A 1 93 ? 10.060 2.667 -16.148 1.00 86.69 93 ALA A O 1
ATOM 705 N N . PRO A 1 94 ? 9.444 4.146 -17.707 1.00 88.94 94 PRO A N 1
ATOM 706 C CA . PRO A 1 94 ? 8.537 4.877 -16.823 1.00 88.94 94 PRO A CA 1
ATOM 707 C C . PRO A 1 94 ? 7.460 3.959 -16.219 1.00 88.94 94 PRO A C 1
ATOM 709 O O . PRO A 1 94 ? 6.915 3.107 -16.914 1.00 88.94 94 PRO A O 1
ATOM 712 N N . VAL A 1 95 ? 7.124 4.133 -14.932 1.00 90.75 95 VAL A N 1
ATOM 713 C CA . VAL A 1 95 ? 6.054 3.347 -14.272 1.00 90.75 95 VAL A CA 1
ATOM 714 C C . VAL A 1 95 ? 4.729 3.454 -15.033 1.00 90.75 95 VAL A C 1
ATOM 716 O O . VAL A 1 95 ? 4.037 2.453 -15.187 1.00 90.75 95 VAL A O 1
ATOM 719 N N . HIS A 1 96 ? 4.396 4.653 -15.528 1.00 87.44 96 HIS A N 1
ATOM 720 C CA . HIS A 1 96 ? 3.167 4.907 -16.284 1.00 87.44 96 HIS A CA 1
ATOM 721 C C . HIS A 1 96 ? 3.009 3.960 -17.482 1.00 87.44 96 HIS A C 1
ATOM 723 O O . HIS A 1 96 ? 1.929 3.412 -17.676 1.00 87.44 96 HIS A O 1
ATOM 729 N N . ASP A 1 97 ? 4.092 3.694 -18.217 1.00 85.62 97 ASP A N 1
ATOM 730 C CA . ASP A 1 97 ? 4.079 2.809 -19.388 1.00 85.62 97 ASP A CA 1
ATOM 731 C C . ASP A 1 97 ? 3.696 1.372 -19.018 1.00 85.62 97 ASP A C 1
ATOM 733 O O . ASP A 1 97 ? 3.168 0.629 -19.842 1.00 85.62 97 ASP A O 1
ATOM 737 N N . PHE A 1 98 ? 3.960 0.964 -17.772 1.00 87.75 98 PHE A N 1
ATOM 738 C CA . PHE A 1 98 ? 3.546 -0.341 -17.272 1.00 87.75 98 PHE A CA 1
ATOM 739 C C . PHE A 1 98 ? 2.152 -0.328 -16.638 1.00 87.75 98 PHE A C 1
ATOM 741 O O . PHE A 1 98 ? 1.503 -1.367 -16.614 1.00 87.75 98 PHE A O 1
ATOM 748 N N . THR A 1 99 ? 1.655 0.812 -16.154 1.00 92.75 99 THR A N 1
ATOM 749 C CA . THR A 1 99 ? 0.340 0.893 -15.498 1.00 92.75 99 THR A CA 1
ATOM 750 C C . THR A 1 99 ? -0.799 0.437 -16.411 1.00 92.75 99 THR A C 1
ATOM 752 O O . THR A 1 99 ? -1.664 -0.308 -15.957 1.00 92.75 99 THR A O 1
ATOM 755 N N . GLU A 1 100 ? -0.789 0.816 -17.691 1.00 89.25 100 GLU A N 1
ATOM 756 C CA . GLU A 1 100 ? -1.819 0.387 -18.651 1.00 89.25 100 GLU A CA 1
ATOM 757 C C . GLU A 1 100 ? -1.753 -1.121 -18.921 1.00 89.25 100 GLU A C 1
ATOM 759 O O . GLU A 1 100 ? -2.751 -1.824 -18.788 1.00 89.25 100 GLU A O 1
ATOM 764 N N . THR A 1 101 ? -0.551 -1.641 -19.195 1.00 90.50 101 THR A N 1
ATOM 765 C CA . THR A 1 101 ? -0.340 -3.084 -19.403 1.00 90.50 101 THR A CA 1
ATOM 766 C C . THR A 1 101 ? -0.745 -3.889 -18.168 1.00 90.50 101 THR A C 1
ATOM 768 O O . THR A 1 101 ? -1.364 -4.945 -18.281 1.00 90.50 101 THR A O 1
ATOM 771 N N . PHE A 1 102 ? -0.417 -3.393 -16.974 1.00 93.31 102 PHE A N 1
ATOM 772 C CA . PHE A 1 102 ? -0.793 -4.030 -15.720 1.00 93.31 102 PHE A CA 1
ATOM 773 C C . PHE A 1 102 ? -2.313 -4.058 -15.542 1.00 93.31 102 PHE A C 1
ATOM 775 O O . PHE A 1 102 ? -2.858 -5.088 -15.155 1.00 93.31 102 PHE A O 1
ATOM 782 N N . ALA A 1 103 ? -3.009 -2.971 -15.883 1.00 93.12 103 ALA A N 1
ATOM 783 C CA . ALA A 1 103 ? -4.466 -2.921 -15.831 1.00 93.12 103 ALA A CA 1
ATOM 784 C C . ALA A 1 103 ? -5.124 -3.943 -16.771 1.00 93.12 103 ALA A C 1
ATOM 786 O O . ALA A 1 103 ? -6.117 -4.556 -16.385 1.00 93.12 103 ALA A O 1
ATOM 787 N N . ASP A 1 104 ? -4.577 -4.162 -17.967 1.00 93.75 104 ASP A N 1
ATOM 788 C CA . ASP A 1 104 ? -5.104 -5.163 -18.900 1.00 93.75 104 ASP A CA 1
ATOM 789 C C . ASP A 1 104 ? -4.891 -6.595 -18.393 1.00 93.75 104 ASP A C 1
ATOM 791 O O . ASP A 1 104 ? -5.844 -7.371 -18.353 1.00 93.75 104 ASP A O 1
ATOM 795 N N . ILE A 1 105 ? -3.702 -6.909 -17.863 1.00 93.94 105 ILE A N 1
ATOM 796 C CA . ILE A 1 105 ? -3.430 -8.208 -17.218 1.00 93.94 105 ILE A CA 1
ATOM 797 C C . ILE A 1 105 ? -4.421 -8.475 -16.075 1.00 93.94 105 ILE A C 1
ATOM 799 O O . ILE A 1 105 ? -4.892 -9.598 -15.897 1.00 93.94 105 ILE A O 1
ATOM 803 N N . LEU A 1 106 ? -4.760 -7.447 -15.293 1.00 94.69 106 LEU A N 1
ATOM 804 C CA . LEU A 1 106 ? -5.713 -7.573 -14.191 1.00 94.69 106 LEU A CA 1
ATOM 805 C C . LEU A 1 106 ? -7.151 -7.821 -14.669 1.00 94.69 106 LEU A C 1
ATOM 807 O O . LEU A 1 106 ? -7.899 -8.501 -13.965 1.00 94.69 106 LEU A O 1
ATOM 811 N N . LYS A 1 107 ? -7.550 -7.312 -15.842 1.00 94.94 107 LYS A N 1
ATOM 812 C CA . LYS A 1 107 ? -8.867 -7.612 -16.433 1.00 94.94 107 LYS A CA 1
ATOM 813 C C . LYS A 1 107 ? -8.958 -9.082 -16.824 1.00 94.94 107 LYS A C 1
ATOM 815 O O . LYS A 1 107 ? -9.936 -9.734 -16.462 1.00 94.94 107 LYS A O 1
ATOM 820 N N . ASP A 1 108 ? -7.926 -9.597 -17.485 1.00 95.75 108 ASP A N 1
ATOM 821 C CA . ASP A 1 108 ? -7.860 -10.999 -17.904 1.00 95.75 108 ASP A CA 1
ATOM 822 C C . ASP A 1 108 ? -7.833 -11.935 -16.689 1.00 95.75 108 ASP A C 1
ATOM 824 O O . ASP A 1 108 ? -8.585 -12.909 -16.627 1.00 95.75 108 ASP A O 1
ATOM 828 N N . LEU A 1 109 ? -7.041 -11.593 -15.665 1.00 93.81 109 LEU A N 1
ATOM 829 C CA . LEU A 1 109 ? -7.029 -12.316 -14.392 1.00 93.81 109 LEU A CA 1
ATOM 830 C C . LEU A 1 109 ? -8.418 -12.332 -13.745 1.00 93.81 109 LEU A C 1
ATOM 832 O O . LEU A 1 109 ? -8.879 -13.382 -13.307 1.00 93.81 109 LEU A O 1
ATOM 836 N N . ASN A 1 110 ? -9.097 -11.186 -13.680 1.00 92.81 110 ASN A N 1
ATOM 837 C CA . ASN A 1 110 ? -10.434 -11.118 -13.100 1.00 92.81 110 ASN A CA 1
ATOM 838 C C . ASN A 1 110 ? -11.440 -11.981 -13.876 1.00 92.81 110 ASN A C 1
ATOM 840 O O . ASN A 1 110 ? -12.262 -12.650 -13.255 1.00 92.81 110 ASN A O 1
ATOM 844 N N . GLN A 1 111 ? -11.364 -11.997 -15.208 1.00 95.31 111 GLN A N 1
ATOM 845 C CA . GLN A 1 111 ? -12.210 -12.849 -16.043 1.00 95.31 111 GLN A CA 1
ATOM 846 C C . GLN A 1 111 ? -11.986 -14.336 -15.726 1.00 95.31 111 GLN A C 1
ATOM 848 O O . GLN A 1 111 ? -12.951 -15.046 -15.446 1.00 95.31 111 GLN A O 1
ATOM 853 N N . SER A 1 112 ? -10.727 -14.779 -15.656 1.00 95.88 112 SER A N 1
ATOM 854 C CA . SER A 1 112 ? -10.378 -16.157 -15.276 1.00 95.88 112 SER A CA 1
ATOM 855 C C . SER A 1 112 ? -10.883 -16.513 -13.876 1.00 95.88 112 SER A C 1
ATOM 857 O O . SER A 1 112 ? -11.466 -17.573 -13.682 1.00 95.88 112 SER A O 1
ATOM 859 N N . LEU A 1 113 ? -10.723 -15.616 -12.897 1.00 93.56 113 LEU A N 1
ATOM 860 C CA . LEU A 1 113 ? -11.216 -15.848 -11.536 1.00 93.56 113 LEU A CA 1
ATOM 861 C C . LEU A 1 113 ? -12.738 -16.024 -11.505 1.00 93.56 113 LEU A C 1
ATOM 863 O O . LEU A 1 113 ? -13.240 -16.844 -10.742 1.00 93.56 113 LEU A O 1
ATOM 867 N N . VAL A 1 114 ? -13.484 -15.270 -12.315 1.00 93.88 114 VAL A N 1
ATOM 868 C CA . VAL A 1 114 ? -14.941 -15.426 -12.429 1.00 93.88 114 VAL A CA 1
ATOM 869 C C . VAL A 1 114 ? -15.305 -16.776 -13.045 1.00 93.88 114 VAL A C 1
ATOM 871 O O . VAL A 1 114 ? -16.189 -17.452 -12.519 1.00 93.88 114 VAL A O 1
ATOM 874 N N . GLU A 1 115 ? -14.621 -17.183 -14.114 1.00 95.50 115 GLU A N 1
ATOM 875 C CA . GLU A 1 115 ? -14.836 -18.473 -14.787 1.00 95.50 115 GLU A CA 1
ATOM 876 C C . GLU A 1 115 ? -14.558 -19.663 -13.860 1.00 95.50 115 GLU A C 1
ATOM 878 O O . GLU A 1 115 ? -15.332 -20.621 -13.839 1.00 95.50 115 GLU A O 1
ATOM 883 N N . ASP A 1 116 ? -13.538 -19.551 -13.010 1.00 94.94 116 ASP A N 1
ATOM 884 C CA . ASP A 1 116 ? -13.174 -20.564 -12.015 1.00 94.94 116 ASP A CA 1
ATOM 885 C C . ASP A 1 116 ? -14.071 -20.542 -10.758 1.00 94.94 116 ASP A C 1
ATOM 887 O O . ASP A 1 116 ? -13.862 -21.315 -9.820 1.00 94.94 116 ASP A O 1
ATOM 891 N N . GLY A 1 117 ? -15.064 -19.647 -10.687 1.00 92.81 117 GLY A N 1
ATOM 892 C CA . GLY A 1 117 ? -15.930 -19.485 -9.511 1.00 92.81 117 GLY A CA 1
ATOM 893 C C . GLY A 1 117 ? -15.221 -18.878 -8.292 1.00 92.81 117 GLY A C 1
ATOM 894 O O . GLY A 1 117 ? -15.718 -18.965 -7.169 1.00 92.81 117 GLY A O 1
ATOM 895 N N . LEU A 1 118 ? -14.063 -18.253 -8.508 1.00 91.56 118 LEU A N 1
ATOM 896 C CA . LEU A 1 118 ? -13.224 -17.577 -7.517 1.00 91.56 118 LEU A CA 1
ATOM 897 C C . LEU A 1 118 ? -13.372 -16.050 -7.556 1.00 91.56 118 LEU A C 1
ATOM 899 O O . LEU A 1 118 ? -12.582 -15.347 -6.929 1.00 91.56 118 LEU A O 1
ATOM 903 N N . GLY A 1 119 ? -14.339 -15.524 -8.308 1.00 89.19 119 GLY A N 1
ATOM 904 C CA . GLY A 1 119 ? -14.595 -14.092 -8.425 1.00 89.19 119 GLY A CA 1
ATOM 905 C C . GLY A 1 119 ? -15.045 -13.440 -7.111 1.00 89.19 119 GLY A C 1
ATOM 906 O O . GLY A 1 119 ? -15.443 -14.096 -6.148 1.00 89.19 119 GLY A O 1
ATOM 907 N N . ALA A 1 120 ? -14.997 -12.109 -7.083 1.00 86.94 120 ALA A N 1
ATOM 908 C CA . ALA A 1 120 ? -15.528 -11.300 -5.990 1.00 86.94 120 ALA A CA 1
ATOM 909 C C . ALA A 1 120 ? -17.035 -11.578 -5.735 1.00 86.94 120 ALA A C 1
ATOM 911 O O . ALA A 1 120 ? -17.753 -11.953 -6.665 1.00 86.94 120 ALA A O 1
ATOM 912 N N . PRO A 1 121 ? -17.559 -11.328 -4.513 1.00 90.00 121 PRO A N 1
ATOM 913 C CA . PRO A 1 121 ? -16.924 -10.619 -3.397 1.00 90.00 121 PRO A CA 1
ATOM 914 C C . PRO A 1 121 ? -16.038 -11.494 -2.497 1.00 90.00 121 PRO A C 1
ATOM 916 O O . PRO A 1 121 ? -16.430 -12.574 -2.063 1.00 90.00 121 PRO A O 1
ATOM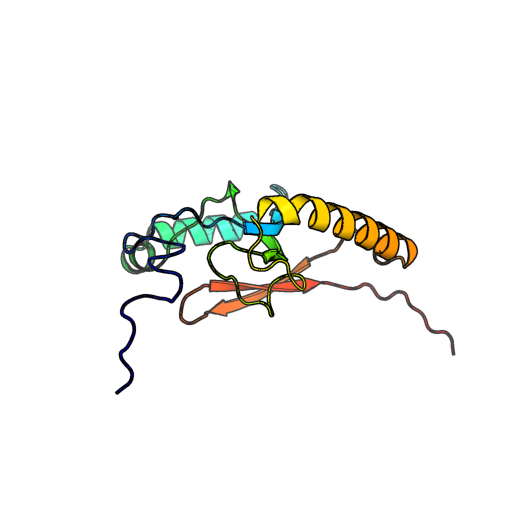 919 N N . TYR A 1 122 ? -14.876 -10.956 -2.112 1.00 88.38 122 TYR A N 1
ATOM 920 C CA . TYR A 1 122 ? -13.998 -11.555 -1.102 1.00 88.38 122 TYR A CA 1
ATOM 921 C C . TYR A 1 122 ? -14.306 -11.000 0.290 1.00 88.38 122 TYR A C 1
ATOM 923 O O . TYR A 1 122 ? -14.327 -9.785 0.498 1.00 88.38 122 TYR A O 1
ATOM 931 N N . LEU A 1 123 ? -14.504 -11.887 1.266 1.00 87.81 123 LEU A N 1
ATOM 932 C CA . LEU A 1 123 ? -14.739 -11.499 2.656 1.00 87.81 123 LEU A CA 1
ATOM 933 C C . LEU A 1 123 ? -13.449 -11.597 3.470 1.00 87.81 123 LEU A C 1
ATOM 935 O O . LEU A 1 123 ? -12.922 -12.689 3.706 1.00 87.81 123 LEU A O 1
ATOM 939 N N . MET A 1 124 ? -12.983 -10.438 3.933 1.00 87.94 124 MET A N 1
ATOM 940 C CA . MET A 1 124 ? -11.793 -10.305 4.770 1.00 87.94 124 MET A CA 1
ATOM 941 C C . MET A 1 124 ? -12.169 -10.193 6.247 1.00 87.94 124 MET A C 1
ATOM 943 O O . MET A 1 124 ? -13.168 -9.569 6.613 1.00 87.94 124 MET A O 1
ATOM 947 N N . ARG A 1 125 ? -11.332 -10.759 7.116 1.00 87.56 125 ARG A N 1
ATOM 948 C CA . ARG A 1 125 ? -11.432 -10.622 8.572 1.00 87.56 125 ARG A CA 1
ATOM 949 C C . ARG A 1 125 ? -10.083 -10.233 9.157 1.00 87.56 125 ARG A C 1
ATOM 951 O O . ARG A 1 125 ? -9.074 -10.846 8.821 1.00 87.56 125 ARG A O 1
ATOM 958 N N . VAL A 1 126 ? -10.087 -9.284 10.092 1.00 86.44 126 VAL A N 1
ATOM 959 C CA . VAL A 1 126 ? -8.926 -8.987 10.944 1.00 86.44 126 VAL A CA 1
ATOM 960 C C . VAL A 1 126 ? -8.661 -10.160 11.877 1.00 86.44 126 VAL A C 1
ATOM 962 O O . VAL A 1 126 ? -9.555 -10.580 12.612 1.00 86.44 126 VAL A O 1
ATOM 965 N N . VAL A 1 127 ? -7.436 -10.672 11.857 1.00 86.38 127 VAL A N 1
ATOM 966 C CA . VAL A 1 127 ? -7.007 -11.792 12.707 1.00 86.38 127 VAL A CA 1
ATOM 967 C C . VAL A 1 127 ? -6.028 -11.372 13.796 1.00 86.38 127 VAL A C 1
ATOM 969 O O . VAL A 1 127 ? -5.832 -12.120 14.747 1.00 86.38 127 VAL A O 1
ATOM 972 N N . GLY A 1 128 ? -5.439 -10.179 13.700 1.00 82.00 128 GLY A N 1
ATOM 973 C CA . GLY A 1 128 ? -4.580 -9.659 14.755 1.00 82.00 128 GLY A CA 1
ATOM 974 C C . GLY A 1 128 ? -3.791 -8.421 14.357 1.00 82.00 128 GLY A C 1
ATOM 975 O O . GLY A 1 128 ? -3.953 -7.873 13.266 1.00 82.00 128 GLY A O 1
ATOM 976 N N . PHE A 1 129 ? -2.913 -8.015 15.267 1.00 80.69 129 PHE A N 1
ATOM 977 C CA . PHE A 1 129 ? -1.949 -6.941 15.078 1.00 80.69 129 PHE A CA 1
ATOM 978 C C . PHE A 1 129 ? -0.548 -7.521 15.169 1.00 80.69 129 PHE A C 1
ATOM 980 O O . PHE A 1 129 ? -0.260 -8.314 16.067 1.00 80.69 129 PHE A O 1
ATOM 987 N N . GLN A 1 130 ? 0.319 -7.103 14.258 1.00 76.50 130 GLN A N 1
ATOM 988 C CA . GLN A 1 130 ? 1.727 -7.446 14.295 1.00 76.50 130 GLN A CA 1
ATOM 989 C C . GLN A 1 130 ? 2.535 -6.151 14.406 1.00 76.50 130 GLN A C 1
ATOM 991 O O . GLN A 1 130 ? 2.557 -5.367 13.450 1.00 76.50 130 GLN A O 1
ATOM 996 N N . PRO A 1 131 ? 3.176 -5.888 15.560 1.00 69.94 131 PRO A N 1
ATOM 997 C CA . PRO A 1 131 ? 4.156 -4.822 15.642 1.00 69.94 131 PRO A CA 1
ATOM 998 C C . PRO A 1 131 ? 5.365 -5.230 14.801 1.00 69.94 131 PRO A C 1
ATOM 1000 O O . PRO A 1 131 ? 5.901 -6.330 14.956 1.00 69.94 131 PRO A O 1
ATOM 1003 N N . LEU A 1 132 ? 5.779 -4.355 13.896 1.00 65.69 132 LEU A N 1
ATOM 1004 C CA . LEU A 1 132 ? 7.034 -4.483 13.175 1.00 65.69 132 LEU A CA 1
ATOM 1005 C C . LEU A 1 132 ? 8.008 -3.445 13.738 1.00 65.69 132 LEU A C 1
ATOM 1007 O O . LEU A 1 132 ? 7.617 -2.483 14.399 1.00 65.69 132 LEU A O 1
ATOM 1011 N N . THR A 1 133 ? 9.305 -3.659 13.534 1.00 65.50 133 THR A N 1
ATOM 1012 C CA . THR A 1 133 ? 10.351 -2.786 14.091 1.00 65.50 133 THR A CA 1
ATOM 1013 C C . THR A 1 133 ? 10.265 -1.348 13.578 1.00 65.50 133 THR A C 1
ATOM 1015 O O . THR A 1 133 ? 10.748 -0.441 14.251 1.00 65.50 133 THR A O 1
ATOM 1018 N N . THR A 1 134 ? 9.658 -1.134 12.409 1.00 68.62 134 THR A N 1
ATOM 1019 C CA . THR A 1 134 ? 9.591 0.167 11.724 1.00 68.62 134 THR A CA 1
ATOM 1020 C C . THR A 1 134 ? 8.178 0.601 11.337 1.00 68.62 134 THR A C 1
ATOM 1022 O O . THR A 1 134 ? 8.006 1.690 10.797 1.00 68.62 134 THR A O 1
ATOM 1025 N N . ASP A 1 135 ? 7.175 -0.240 11.579 1.00 66.75 135 ASP A N 1
ATOM 1026 C CA . ASP A 1 135 ? 5.809 -0.072 11.092 1.00 66.75 135 ASP A CA 1
ATOM 1027 C C . ASP A 1 135 ? 4.800 -0.886 11.924 1.00 66.75 135 ASP A C 1
ATOM 1029 O O . ASP A 1 135 ? 5.153 -1.698 12.779 1.00 66.75 135 ASP A O 1
ATOM 1033 N N . LEU A 1 136 ? 3.508 -0.637 11.705 1.00 71.00 136 LEU A N 1
ATOM 1034 C CA . LEU A 1 136 ? 2.416 -1.372 12.340 1.00 71.00 136 LEU A CA 1
ATOM 1035 C C . LEU A 1 136 ? 1.599 -2.077 11.261 1.00 71.00 136 LEU A C 1
ATOM 1037 O O . LEU A 1 136 ? 1.075 -1.424 10.357 1.00 71.00 136 LEU A O 1
ATOM 1041 N N . ARG A 1 137 ? 1.437 -3.398 11.385 1.00 76.81 137 ARG A N 1
ATOM 1042 C CA . ARG A 1 137 ? 0.647 -4.195 10.445 1.00 76.81 137 ARG A CA 1
ATOM 1043 C C . ARG A 1 137 ? -0.626 -4.720 11.097 1.00 76.81 137 ARG A C 1
ATOM 1045 O O . ARG A 1 137 ? -0.596 -5.292 12.186 1.00 76.81 137 ARG A O 1
ATOM 1052 N N . ILE A 1 138 ? -1.744 -4.572 10.392 1.00 75.94 138 ILE A N 1
ATOM 1053 C CA . ILE A 1 138 ? -2.993 -5.269 10.708 1.00 75.94 138 ILE A CA 1
ATOM 1054 C C . ILE A 1 138 ? -3.021 -6.544 9.875 1.00 75.94 138 ILE A C 1
ATOM 1056 O O . ILE A 1 138 ? -3.013 -6.491 8.645 1.00 75.94 138 ILE A O 1
ATOM 1060 N N . SER A 1 139 ? -3.037 -7.689 10.549 1.00 75.31 139 SER A N 1
ATOM 1061 C CA . SER A 1 139 ? -3.099 -8.992 9.897 1.00 75.31 139 SER A CA 1
ATOM 1062 C C . SER A 1 139 ? -4.544 -9.335 9.577 1.00 75.31 139 SER A C 1
ATOM 1064 O O . SER A 1 139 ? -5.441 -9.224 10.419 1.00 75.31 139 SER A O 1
ATOM 1066 N N . ILE A 1 140 ? -4.765 -9.790 8.352 1.00 73.56 140 ILE A N 1
ATOM 1067 C CA . ILE A 1 140 ? -6.080 -10.106 7.803 1.00 73.56 140 ILE A CA 1
ATOM 1068 C C . ILE A 1 140 ? -6.045 -11.472 7.117 1.00 73.56 140 ILE A C 1
ATOM 1070 O O . ILE A 1 140 ? -4.997 -11.915 6.656 1.00 73.56 140 ILE A O 1
ATOM 1074 N N . SER A 1 141 ? -7.193 -12.138 7.037 1.00 74.06 141 SER A N 1
ATOM 1075 C CA . SER A 1 141 ? -7.350 -13.395 6.300 1.00 74.06 141 SER A CA 1
ATOM 1076 C C . SER A 1 141 ? -8.630 -13.385 5.474 1.00 74.06 141 SER A C 1
ATOM 1078 O O . SER A 1 141 ? -9.624 -12.759 5.862 1.00 74.06 141 SER A O 1
ATOM 1080 N N . THR A 1 142 ? -8.603 -14.084 4.342 1.00 67.81 142 THR A N 1
ATOM 1081 C CA . THR A 1 142 ? -9.799 -14.442 3.581 1.00 67.81 142 THR A CA 1
ATOM 1082 C C . THR A 1 142 ? -10.487 -15.623 4.256 1.00 67.81 142 THR A C 1
ATOM 1084 O O . THR A 1 142 ? -9.844 -16.591 4.666 1.00 67.81 142 THR A O 1
ATOM 1087 N N . LYS A 1 143 ? -11.817 -15.590 4.338 1.00 57.91 143 LYS A N 1
ATOM 1088 C CA . LYS A 1 143 ? -12.589 -16.811 4.580 1.00 57.91 143 LYS A CA 1
ATOM 1089 C C . LYS A 1 143 ? -12.995 -17.383 3.226 1.00 57.91 143 LYS A C 1
ATOM 1091 O O . LYS A 1 143 ? -13.952 -16.898 2.633 1.00 57.91 143 LYS A O 1
ATOM 1096 N N . ILE A 1 144 ? -12.295 -18.408 2.748 1.00 50.78 144 ILE A N 1
ATOM 1097 C CA . ILE A 1 144 ? -12.774 -19.198 1.608 1.00 50.78 144 ILE A CA 1
ATOM 1098 C C . ILE A 1 144 ? -13.873 -20.113 2.150 1.00 50.78 144 ILE A C 1
ATOM 1100 O O . ILE A 1 144 ? -13.603 -21.027 2.927 1.00 50.78 144 ILE A O 1
ATOM 1104 N N . SER A 1 145 ? -15.132 -19.843 1.809 1.00 43.41 145 SER A N 1
ATOM 1105 C CA . SER A 1 145 ? -16.205 -20.810 2.031 1.00 43.41 145 SER A CA 1
ATOM 1106 C C . SER A 1 145 ? -16.048 -21.929 1.006 1.00 43.41 145 SER A C 1
ATOM 1108 O O . SER A 1 145 ? -16.595 -21.852 -0.089 1.00 43.41 145 SER A O 1
ATOM 1110 N N . SER A 1 146 ? -15.275 -22.960 1.336 1.00 42.53 146 SER A N 1
ATOM 1111 C CA . SER A 1 146 ? -15.244 -24.186 0.550 1.00 42.53 146 SER A CA 1
ATOM 1112 C C . SER A 1 146 ? -16.587 -24.913 0.684 1.00 42.53 146 SER A C 1
ATOM 1114 O O . SER A 1 146 ? -16.803 -25.709 1.592 1.00 42.53 146 SER A O 1
ATOM 1116 N N . LEU A 1 147 ? -17.500 -24.662 -0.253 1.00 36.34 147 LEU A N 1
ATOM 1117 C CA . LEU A 1 147 ? -18.447 -25.679 -0.708 1.00 36.34 147 LEU A CA 1
ATOM 1118 C C . LEU A 1 147 ? -17.840 -26.363 -1.936 1.00 36.34 147 LEU A C 1
ATOM 1120 O O . LEU A 1 147 ? -18.360 -26.272 -3.038 1.00 36.34 147 LEU A O 1
ATOM 1124 N N . ILE A 1 148 ? -16.712 -27.045 -1.739 1.00 34.19 148 ILE A N 1
ATOM 1125 C CA . ILE A 1 148 ? -16.313 -28.130 -2.634 1.00 34.19 148 ILE A CA 1
ATOM 1126 C C . ILE A 1 148 ? -16.527 -29.398 -1.820 1.00 34.19 148 ILE A C 1
ATOM 1128 O O . ILE A 1 148 ? -15.669 -29.830 -1.054 1.00 34.19 148 ILE A O 1
ATOM 1132 N N . SER A 1 149 ? -17.739 -29.942 -1.924 1.00 30.27 149 SER A N 1
ATOM 1133 C CA . SER A 1 149 ? -17.997 -31.315 -1.518 1.00 30.27 149 SER A CA 1
ATOM 1134 C C . SER A 1 149 ? -17.344 -32.194 -2.580 1.00 30.27 149 SER A C 1
ATOM 1136 O O . SER A 1 149 ? -17.907 -32.398 -3.653 1.00 30.27 149 SER A O 1
ATOM 1138 N N . ILE A 1 150 ? -16.121 -32.657 -2.320 1.00 36.31 150 ILE A N 1
ATOM 1139 C CA . ILE A 1 150 ? -15.583 -33.795 -3.062 1.00 36.31 150 ILE A CA 1
ATOM 1140 C C . ILE A 1 150 ? -16.357 -34.998 -2.533 1.00 36.31 150 ILE A C 1
ATOM 1142 O O . ILE A 1 150 ? -16.086 -35.498 -1.441 1.00 36.31 150 ILE A O 1
ATOM 1146 N N . SER A 1 151 ? -17.399 -35.379 -3.267 1.00 33.09 151 SER A N 1
ATOM 1147 C CA . SER A 1 151 ? -18.000 -36.696 -3.109 1.00 33.09 151 SER A CA 1
ATOM 1148 C C . SER A 1 151 ? -17.002 -37.723 -3.646 1.00 33.09 151 SER A C 1
ATOM 1150 O O . SER A 1 151 ? -16.440 -37.522 -4.720 1.00 33.09 151 SER A O 1
ATOM 1152 N N . THR A 1 152 ? -16.772 -38.729 -2.803 1.00 45.59 152 THR A N 1
ATOM 1153 C CA . THR A 1 152 ? -15.895 -39.913 -2.908 1.00 45.59 152 THR A CA 1
ATOM 1154 C C . THR A 1 152 ? -15.599 -40.436 -4.302 1.00 45.59 152 THR A C 1
ATOM 1156 O O . THR A 1 152 ? -16.576 -40.627 -5.061 1.00 45.59 152 THR A O 1
#

Foldseek 3Di:
DPPPDPADPCPPPQPDLQLHGDDKDADFDWAQQDPPHPCLVVVVVVLVVQCPDPVRVSQDNDDDSRPDTDTPGGTDILVDLPCVRHDHPCSPPDNVVVVVVVVVVVVVVQVVCVVVVNHDDWDKDFPDWDDDPRDTDTDIDTDDPPPPPPDD

Radius of gyration: 19.33 Å; chains: 1; bounding box: 50×55×42 Å